Protein AF-A0A829H8A7-F1 (afdb_monomer)

Organism: NCBI:txid1256208

Nearest PDB structures (foldseek):
  4ndy-assembly1_I  TM=7.478E-01  e=6.420E+00  Homo sapiens

Foldseek 3Di:
DPLVVLLVVLLVVLLVVQVVVCVVVVHDRDSVVSNVRSVVRSVVVVVDDDD

InterPro domains:
  IPR021324 Protein of unknown function DUF2929 [PF11151] (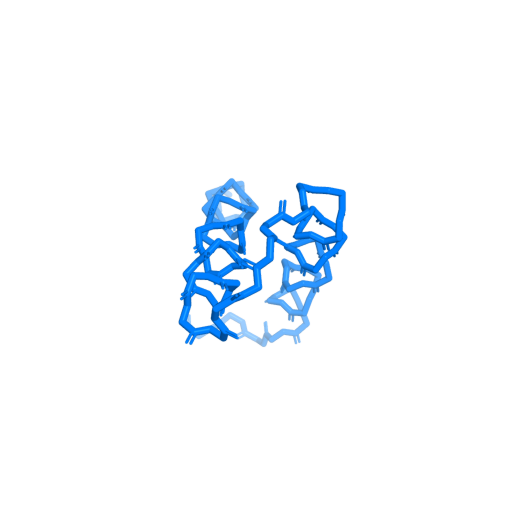1-50)

Secondary structure (DSSP, 8-state):
--HHHHHHHHHHHHHHHHHHHHHHTTPPP-HHHHHHHHHHHHHHHHHS---

Structure (mmCIF, N/CA/C/O backbone):
data_AF-A0A829H8A7-F1
#
_entry.id   AF-A0A829H8A7-F1
#
loop_
_atom_site.group_PDB
_atom_site.id
_atom_site.type_symbol
_atom_site.label_atom_id
_atom_site.label_alt_id
_atom_site.label_comp_id
_atom_site.label_asym_id
_atom_site.label_entity_id
_atom_site.label_seq_id
_atom_site.pdbx_PDB_ins_code
_atom_site.Cartn_x
_atom_site.Cartn_y
_atom_site.Cartn_z
_atom_site.occupancy
_atom_site.B_iso_or_equiv
_atom_site.auth_seq_id
_atom_site.auth_comp_id
_atom_site.auth_asym_id
_atom_site.auth_atom_id
_atom_site.pdbx_PDB_model_num
ATOM 1 N N . MET A 1 1 ? -9.107 4.869 19.409 1.00 55.91 1 MET A N 1
ATOM 2 C CA . MET A 1 1 ? -8.063 5.681 18.742 1.00 55.91 1 MET A CA 1
ATOM 3 C C . MET A 1 1 ? -6.992 4.870 17.988 1.00 55.91 1 MET A C 1
ATOM 5 O O . MET A 1 1 ? -6.296 5.469 17.185 1.00 55.91 1 MET A O 1
ATOM 9 N N . ARG A 1 2 ? -6.835 3.543 18.188 1.00 64.06 2 ARG A N 1
ATOM 10 C CA . ARG A 1 2 ? -5.730 2.760 17.579 1.00 64.06 2 ARG A CA 1
ATOM 11 C C . ARG A 1 2 ? -5.924 2.363 16.103 1.00 64.06 2 ARG A C 1
ATOM 13 O O . ARG A 1 2 ? -4.941 2.087 15.443 1.00 64.06 2 ARG A O 1
ATOM 20 N N . TYR A 1 3 ? -7.151 2.393 15.578 1.00 70.75 3 TYR A N 1
ATOM 21 C CA . TYR A 1 3 ? -7.459 1.915 14.21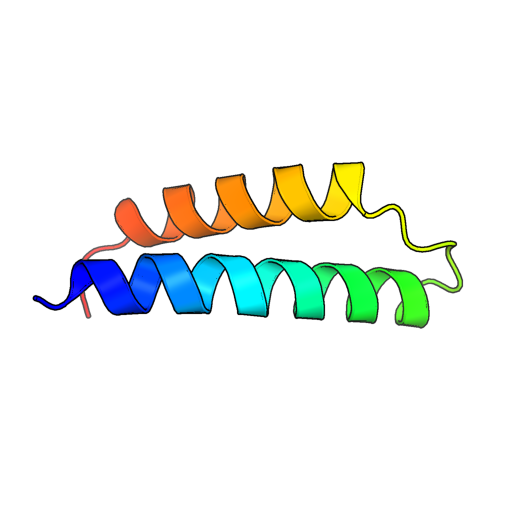8 1.00 70.75 3 TYR A CA 1
ATOM 22 C C . TYR A 1 3 ? -7.244 2.954 13.106 1.00 70.75 3 TYR A C 1
ATOM 24 O O . TYR A 1 3 ? -6.929 2.589 11.978 1.00 70.75 3 TYR A O 1
ATOM 32 N N . LEU A 1 4 ? -7.381 4.250 13.415 1.00 76.81 4 LEU A N 1
ATOM 33 C CA . LEU A 1 4 ? -7.202 5.328 12.433 1.00 76.81 4 LEU A CA 1
ATOM 34 C C . LEU A 1 4 ? -5.752 5.406 11.910 1.00 76.81 4 LEU A C 1
ATOM 36 O O . LEU A 1 4 ? -5.568 5.448 10.694 1.00 76.81 4 LEU A O 1
ATOM 40 N N . PRO A 1 5 ? -4.718 5.335 12.776 1.00 81.38 5 PRO A N 1
ATOM 41 C CA . PRO A 1 5 ? -3.332 5.260 12.324 1.00 81.38 5 PRO A CA 1
ATOM 42 C C . PRO A 1 5 ? -3.055 3.996 11.506 1.00 81.38 5 PRO A C 1
ATOM 44 O O . PRO A 1 5 ? -2.332 4.075 10.522 1.00 81.38 5 PRO A O 1
ATOM 47 N N . THR A 1 6 ? -3.646 2.851 11.865 1.00 80.44 6 THR A N 1
ATOM 48 C CA . THR A 1 6 ? -3.460 1.580 11.143 1.00 80.44 6 THR A CA 1
ATOM 49 C C . THR A 1 6 ? -4.002 1.642 9.721 1.00 80.44 6 THR A C 1
ATOM 51 O O . THR A 1 6 ? -3.357 1.141 8.807 1.00 80.44 6 THR A O 1
ATOM 54 N N . ILE A 1 7 ? -5.149 2.296 9.512 1.00 82.12 7 ILE A N 1
ATOM 55 C CA . ILE A 1 7 ? -5.705 2.505 8.169 1.00 82.12 7 ILE A CA 1
ATOM 56 C C . ILE A 1 7 ? -4.783 3.416 7.359 1.00 82.12 7 ILE A C 1
ATOM 58 O O . ILE A 1 7 ? -4.391 3.062 6.251 1.00 82.12 7 ILE A O 1
ATOM 62 N N . ILE A 1 8 ? -4.401 4.568 7.917 1.00 84.25 8 ILE A N 1
ATOM 63 C CA . ILE A 1 8 ? -3.575 5.557 7.211 1.00 84.25 8 ILE A CA 1
ATOM 64 C C . ILE A 1 8 ? -2.217 4.951 6.837 1.00 84.25 8 ILE A C 1
ATOM 66 O O . ILE A 1 8 ? -1.826 4.969 5.670 1.00 84.25 8 ILE A O 1
ATOM 70 N N . TRP A 1 9 ? -1.519 4.361 7.807 1.00 85.00 9 TRP A N 1
ATOM 71 C CA . TRP A 1 9 ? -0.212 3.752 7.577 1.00 85.00 9 TRP A CA 1
ATOM 72 C C . TRP A 1 9 ? -0.292 2.484 6.736 1.00 85.00 9 TRP A C 1
ATOM 74 O O . TRP A 1 9 ? 0.583 2.267 5.906 1.00 85.00 9 TRP A O 1
ATOM 84 N N . GLY A 1 10 ? -1.334 1.669 6.892 1.00 84.62 10 GLY A N 1
ATOM 85 C CA . GLY A 1 10 ? -1.504 0.457 6.1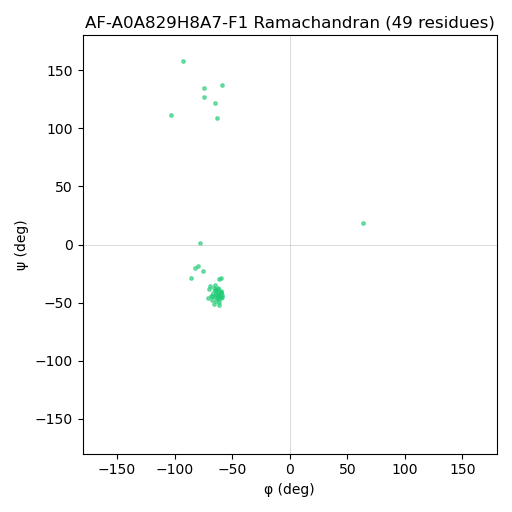00 1.00 84.62 10 GLY A CA 1
ATOM 86 C C . GLY A 1 10 ? -1.723 0.750 4.614 1.00 84.62 10 GLY A C 1
ATOM 87 O O . GLY A 1 10 ? -1.131 0.075 3.774 1.00 84.62 10 GLY A O 1
ATOM 88 N N . VAL A 1 11 ? -2.483 1.800 4.273 1.00 84.88 11 VAL A N 1
ATOM 89 C CA . VAL A 1 11 ? -2.648 2.230 2.873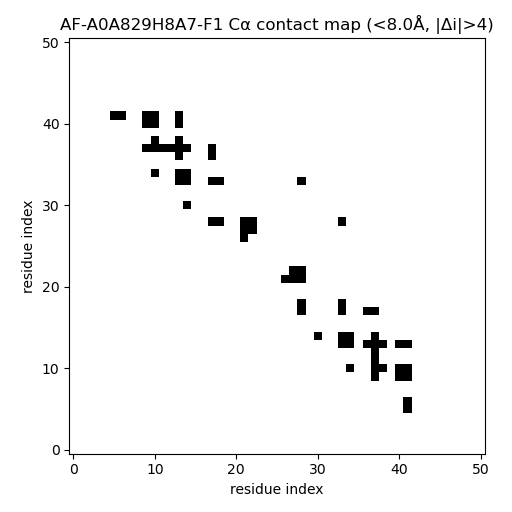 1.00 84.88 11 VAL A CA 1
ATOM 90 C C . VAL A 1 11 ? -1.334 2.782 2.313 1.00 84.88 11 VAL A C 1
ATOM 92 O O . VAL A 1 11 ? -0.920 2.379 1.228 1.00 84.88 11 VAL A O 1
ATOM 95 N N . ILE A 1 12 ? -0.652 3.667 3.051 1.00 87.50 12 ILE A N 1
ATOM 96 C CA . ILE A 1 12 ? 0.617 4.270 2.605 1.00 87.50 12 ILE A CA 1
ATOM 97 C C . ILE A 1 12 ? 1.684 3.190 2.393 1.00 87.50 12 ILE A C 1
ATOM 99 O O . ILE A 1 12 ? 2.309 3.138 1.335 1.00 87.50 12 ILE A O 1
ATOM 103 N N . LEU A 1 13 ? 1.869 2.295 3.365 1.00 86.94 13 LEU A N 1
ATOM 104 C CA . LEU A 1 13 ? 2.847 1.212 3.274 1.00 86.94 13 LEU A CA 1
ATOM 105 C C . LEU A 1 13 ? 2.487 0.218 2.167 1.00 86.94 13 LEU A C 1
ATOM 107 O O . LEU A 1 13 ? 3.380 -0.223 1.451 1.00 86.94 13 LEU A O 1
ATOM 111 N N . GLY A 1 14 ? 1.202 -0.084 1.965 1.00 86.94 14 GLY A N 1
ATOM 112 C CA . GLY A 1 14 ? 0.756 -0.943 0.868 1.00 86.94 14 GLY A CA 1
ATOM 113 C C . GLY A 1 14 ? 1.132 -0.388 -0.511 1.00 86.94 14 GLY A C 1
ATOM 114 O O . GLY A 1 14 ? 1.604 -1.137 -1.365 1.00 86.94 14 GLY A O 1
ATOM 115 N N . GLN A 1 15 ? 1.004 0.926 -0.712 1.00 86.00 15 GLN A N 1
ATOM 116 C CA . GLN A 1 15 ? 1.427 1.590 -1.952 1.00 86.00 15 GLN A CA 1
ATOM 117 C C . GLN A 1 15 ? 2.947 1.562 -2.134 1.00 86.00 15 GLN A C 1
ATOM 119 O O . GLN A 1 15 ? 3.437 1.244 -3.217 1.00 86.00 15 GLN A O 1
ATOM 124 N N . VAL A 1 16 ? 3.702 1.850 -1.068 1.00 88.38 16 VAL A N 1
ATOM 125 C CA . VAL A 1 16 ? 5.173 1.815 -1.097 1.00 88.38 16 VAL A CA 1
ATOM 126 C C . VAL A 1 16 ? 5.674 0.409 -1.426 1.00 88.38 16 VAL A C 1
ATOM 128 O O . VAL A 1 16 ? 6.546 0.255 -2.275 1.00 88.38 16 VAL A O 1
ATOM 131 N N . VAL A 1 17 ? 5.095 -0.625 -0.817 1.00 87.12 17 VAL A N 1
ATOM 132 C CA . VAL 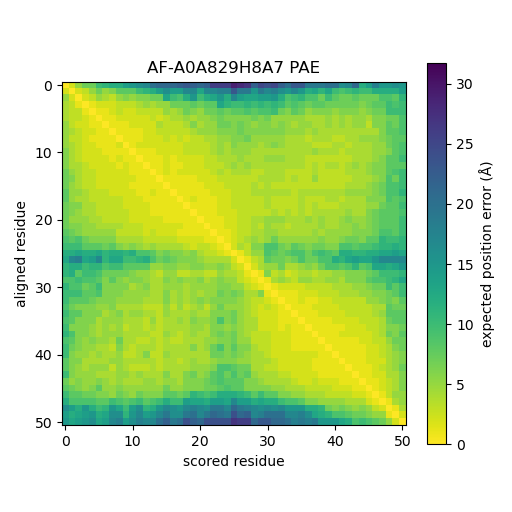A 1 17 ? 5.439 -2.023 -1.105 1.00 87.12 17 VAL A CA 1
ATOM 133 C C . VAL A 1 17 ? 5.090 -2.386 -2.551 1.00 87.12 17 VAL A C 1
ATOM 135 O O . VAL A 1 17 ? 5.927 -2.969 -3.235 1.00 87.12 17 VAL A O 1
ATOM 138 N N . GLY A 1 18 ? 3.913 -1.998 -3.054 1.00 86.00 18 GLY A N 1
ATOM 139 C CA . GLY A 1 18 ? 3.531 -2.226 -4.455 1.00 86.00 18 GLY A CA 1
ATOM 140 C C . GLY A 1 18 ? 4.485 -1.561 -5.455 1.00 86.00 18 GLY A C 1
ATOM 141 O O . GLY A 1 18 ? 4.871 -2.167 -6.460 1.00 86.00 18 GLY A O 1
ATOM 142 N N . PHE A 1 19 ? 4.940 -0.346 -5.142 1.00 86.94 19 PHE A N 1
ATOM 143 C CA . PHE A 1 19 ? 5.963 0.358 -5.912 1.00 86.94 19 PHE A CA 1
ATOM 14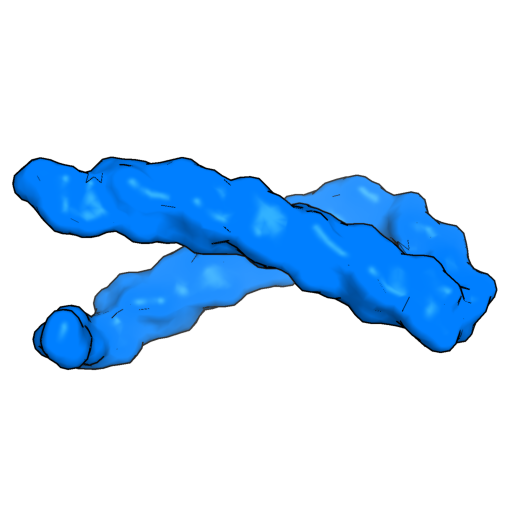4 C C . PHE A 1 19 ? 7.308 -0.373 -5.889 1.00 86.94 19 PHE A C 1
ATOM 146 O O . PHE A 1 19 ? 7.886 -0.623 -6.947 1.00 86.94 19 PHE A O 1
ATOM 153 N N . LEU A 1 20 ? 7.780 -0.770 -4.705 1.00 87.69 20 LEU A N 1
ATOM 154 C CA . LEU A 1 20 ? 9.048 -1.483 -4.543 1.00 87.69 20 LEU A CA 1
ATOM 155 C C . LEU A 1 20 ? 9.045 -2.837 -5.259 1.00 87.6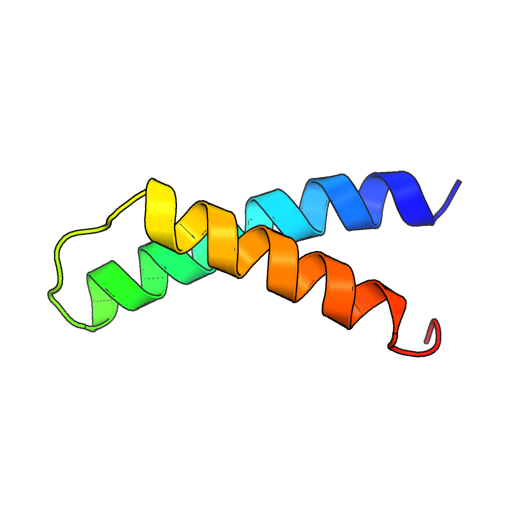9 20 LEU A C 1
ATOM 157 O O . LEU A 1 20 ? 10.028 -3.172 -5.914 1.00 87.69 20 LEU A O 1
ATOM 161 N N . ILE A 1 21 ? 7.946 -3.593 -5.180 1.00 86.00 21 ILE A N 1
ATOM 162 C CA . ILE A 1 21 ? 7.796 -4.874 -5.884 1.00 86.00 21 ILE A CA 1
ATOM 163 C C . ILE A 1 21 ? 7.864 -4.659 -7.394 1.00 86.00 21 ILE A C 1
ATOM 165 O O . ILE A 1 21 ? 8.596 -5.376 -8.068 1.00 86.00 21 ILE A O 1
ATOM 169 N N . SER A 1 22 ? 7.154 -3.653 -7.914 1.00 85.19 22 SER A N 1
ATOM 170 C CA . SER A 1 22 ? 7.156 -3.344 -9.350 1.00 85.19 22 SER A CA 1
ATOM 171 C C . SER A 1 22 ? 8.554 -2.944 -9.838 1.00 85.19 22 SER A C 1
ATOM 173 O O . SER A 1 22 ? 9.014 -3.427 -10.872 1.00 85.19 22 SER A O 1
ATOM 175 N N . ALA A 1 23 ? 9.260 -2.117 -9.060 1.00 85.69 23 ALA A N 1
ATOM 176 C CA . ALA A 1 23 ? 10.633 -1.716 -9.348 1.00 85.69 23 ALA A CA 1
ATOM 177 C C . ALA A 1 23 ? 11.606 -2.908 -9.304 1.00 85.69 23 ALA A C 1
ATOM 179 O O . ALA A 1 23 ? 12.490 -3.015 -10.153 1.00 85.69 23 ALA A O 1
ATOM 180 N N . LEU A 1 24 ? 11.423 -3.826 -8.351 1.00 88.25 24 LEU A N 1
ATOM 181 C CA . LEU A 1 24 ? 12.245 -5.027 -8.205 1.00 88.25 24 LEU A CA 1
ATOM 182 C C . LEU A 1 24 ? 11.994 -6.042 -9.326 1.00 88.25 24 LEU A C 1
ATOM 184 O O . LEU A 1 24 ? 12.935 -6.670 -9.805 1.00 88.25 24 LEU A O 1
ATOM 188 N N . SER A 1 25 ? 10.747 -6.196 -9.771 1.00 85.88 25 SER A N 1
ATOM 189 C CA . SER A 1 25 ? 10.388 -7.100 -10.868 1.00 85.88 25 SER A CA 1
ATOM 190 C C . SER A 1 25 ? 10.725 -6.537 -12.254 1.00 85.88 25 SER A C 1
ATOM 192 O O . SER A 1 25 ? 10.405 -7.174 -13.254 1.00 85.88 25 SER A O 1
ATOM 194 N N . GLY A 1 26 ? 11.316 -5.336 -12.337 1.00 83.00 26 GLY A N 1
ATOM 195 C CA . GLY A 1 26 ? 11.569 -4.634 -13.601 1.00 83.00 26 GLY A CA 1
ATOM 196 C C . GLY A 1 26 ? 10.289 -4.263 -14.360 1.00 83.00 26 GLY A C 1
ATOM 197 O O . GLY A 1 26 ? 10.329 -4.034 -15.567 1.00 83.00 26 GLY A O 1
ATOM 198 N N . GLY A 1 27 ? 9.146 -4.252 -13.669 1.00 79.19 27 GLY A N 1
ATOM 199 C CA . GLY A 1 27 ? 7.831 -3.995 -14.240 1.00 79.19 27 GLY A CA 1
ATOM 200 C C . GLY A 1 27 ? 7.453 -2.521 -14.156 1.00 79.19 27 GLY A C 1
ATOM 201 O O . GLY A 1 27 ? 7.952 -1.772 -13.317 1.00 79.19 27 GLY A O 1
ATOM 202 N N . SER A 1 28 ? 6.526 -2.094 -15.012 1.00 78.25 28 SER A N 1
ATOM 203 C CA . SER A 1 28 ? 5.955 -0.753 -14.898 1.00 78.25 28 SER A CA 1
ATOM 204 C C . SER A 1 28 ? 4.987 -0.710 -13.717 1.00 78.25 28 SER A C 1
ATOM 206 O O . SER A 1 28 ? 4.073 -1.528 -13.630 1.00 78.25 28 SER A O 1
A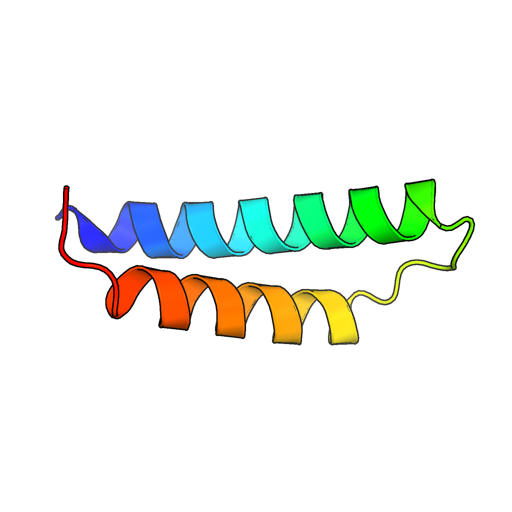TOM 208 N N . TYR A 1 29 ? 5.178 0.251 -12.815 1.00 79.38 29 TYR A N 1
ATOM 209 C CA . TYR A 1 29 ? 4.271 0.460 -11.692 1.00 79.38 29 TYR A CA 1
ATOM 210 C C . TYR A 1 29 ? 2.887 0.892 -12.191 1.00 79.38 29 TYR A C 1
ATOM 212 O O . TYR A 1 29 ? 2.762 1.925 -12.851 1.00 79.38 29 TYR A O 1
ATOM 220 N N . ASP A 1 30 ? 1.853 0.123 -11.844 1.00 83.12 30 ASP A N 1
ATOM 221 C CA . ASP A 1 30 ? 0.457 0.507 -12.056 1.00 83.12 30 ASP A CA 1
ATOM 222 C C . ASP A 1 30 ? -0.169 0.975 -10.725 1.00 83.12 30 ASP A C 1
ATOM 224 O O . ASP A 1 30 ? -0.395 0.157 -9.819 1.00 83.12 30 ASP A O 1
ATOM 228 N N . PRO A 1 31 ? -0.485 2.279 -10.588 1.00 77.31 31 PRO A N 1
ATOM 229 C CA . PRO A 1 31 ? -1.087 2.830 -9.378 1.00 77.31 31 PRO A CA 1
ATOM 230 C C . PRO A 1 31 ? -2.458 2.228 -9.050 1.00 77.31 31 PRO A C 1
ATOM 232 O O . PRO A 1 31 ? -2.828 2.159 -7.877 1.00 77.31 31 PRO A O 1
ATOM 235 N N . LYS A 1 32 ? -3.231 1.798 -10.057 1.00 82.88 32 LYS A N 1
ATOM 236 C CA . LYS A 1 32 ? -4.586 1.261 -9.841 1.00 82.88 32 LYS A CA 1
ATOM 237 C C . LYS A 1 32 ? -4.513 -0.102 -9.168 1.00 82.88 32 LYS A C 1
ATOM 239 O O . LYS A 1 32 ? -5.203 -0.353 -8.183 1.00 82.88 32 LYS A O 1
ATOM 244 N N . THR A 1 33 ? -3.629 -0.952 -9.674 1.00 80.12 33 THR A N 1
ATOM 245 C CA . THR A 1 33 ? -3.409 -2.301 -9.151 1.00 80.12 33 THR A CA 1
ATOM 246 C C . THR A 1 33 ? -2.799 -2.243 -7.751 1.00 80.12 33 THR A C 1
ATOM 248 O O . THR A 1 33 ? -3.279 -2.926 -6.847 1.00 80.12 33 THR A O 1
ATOM 251 N N . SER A 1 34 ? -1.832 -1.349 -7.520 1.00 82.56 34 SER A N 1
ATOM 252 C CA . SER A 1 34 ? -1.256 -1.136 -6.183 1.00 82.56 34 SER A CA 1
ATOM 253 C C . SER A 1 34 ? -2.266 -0.583 -5.173 1.00 82.56 34 SER A C 1
ATOM 255 O O . SER A 1 34 ? -2.265 -1.003 -4.016 1.00 82.56 34 SER A O 1
ATOM 257 N N . ALA A 1 35 ? -3.202 0.272 -5.601 1.00 82.00 35 ALA A N 1
ATOM 258 C CA . ALA A 1 35 ? -4.292 0.732 -4.742 1.00 82.00 35 ALA A CA 1
ATOM 259 C C . ALA A 1 35 ? -5.205 -0.406 -4.292 1.00 82.00 35 ALA A C 1
ATOM 261 O O . ALA A 1 35 ? -5.467 -0.530 -3.095 1.00 82.00 35 ALA A O 1
ATOM 262 N N . ILE A 1 36 ? -5.620 -1.275 -5.212 1.00 85.19 36 ILE A N 1
ATOM 263 C CA . ILE A 1 36 ? -6.457 -2.438 -4.891 1.00 85.19 36 ILE A CA 1
ATOM 264 C C . ILE A 1 36 ? -5.740 -3.353 -3.888 1.00 85.19 36 ILE A C 1
ATOM 266 O O . ILE A 1 36 ? -6.322 -3.734 -2.873 1.00 85.19 36 ILE A O 1
ATOM 270 N N . ILE A 1 37 ? -4.457 -3.641 -4.123 1.00 84.31 37 ILE A N 1
ATOM 271 C CA . ILE A 1 37 ? -3.644 -4.491 -3.243 1.00 84.31 37 ILE A CA 1
ATOM 272 C C . ILE A 1 37 ? -3.480 -3.856 -1.854 1.00 84.31 37 ILE A C 1
ATOM 274 O O . ILE A 1 37 ? -3.630 -4.546 -0.846 1.00 84.31 37 ILE A O 1
ATOM 278 N N . SER A 1 38 ? -3.237 -2.543 -1.779 1.00 83.38 38 SER A N 1
ATOM 279 C CA . SER A 1 38 ? -3.092 -1.832 -0.502 1.00 83.38 38 SER A CA 1
ATOM 280 C C . SER A 1 38 ? -4.369 -1.877 0.348 1.00 83.38 38 SER A C 1
ATOM 282 O O . SER A 1 38 ? -4.296 -2.071 1.560 1.00 83.38 38 SER A O 1
ATOM 284 N N . VAL A 1 39 ? -5.547 -1.780 -0.280 1.00 83.81 39 VAL A N 1
ATOM 285 C CA . VAL A 1 39 ? -6.840 -1.875 0.413 1.00 83.81 39 VAL A CA 1
ATOM 286 C C . VAL A 1 39 ? -7.070 -3.291 0.934 1.00 83.81 39 VAL A C 1
ATOM 288 O O . VAL A 1 39 ? -7.444 -3.455 2.094 1.00 83.81 39 VAL A O 1
ATOM 291 N N . ILE A 1 40 ? -6.793 -4.315 0.121 1.00 85.56 40 ILE A N 1
ATOM 292 C CA . ILE A 1 40 ? -6.896 -5.723 0.538 1.00 85.56 40 ILE A CA 1
ATOM 293 C C . ILE A 1 40 ? -5.972 -6.001 1.729 1.00 85.56 40 ILE A C 1
ATOM 295 O O . ILE A 1 40 ? -6.388 -6.630 2.699 1.00 85.56 40 ILE A O 1
ATOM 299 N N . PHE A 1 41 ? -4.742 -5.488 1.697 1.00 83.62 41 PHE A N 1
ATOM 300 C CA . PHE A 1 41 ? -3.782 -5.640 2.787 1.00 83.62 41 PHE A CA 1
ATOM 301 C C . PHE A 1 41 ? -4.282 -5.017 4.096 1.00 83.62 41 PHE A C 1
ATOM 303 O O . PHE A 1 41 ? -4.231 -5.658 5.145 1.00 83.62 41 PHE A O 1
ATOM 310 N N . VAL A 1 42 ? -4.835 -3.802 4.040 1.00 84.38 42 VAL A N 1
ATOM 311 C CA . VAL A 1 42 ? -5.4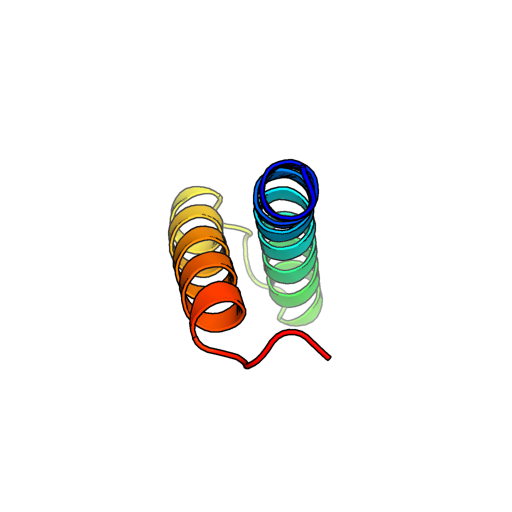41 -3.153 5.212 1.00 84.38 42 VAL A CA 1
ATOM 312 C C . VAL A 1 42 ? -6.605 -3.975 5.753 1.00 84.38 42 VAL A C 1
ATOM 314 O O . VAL A 1 42 ? -6.680 -4.178 6.960 1.00 84.38 42 VAL A O 1
ATOM 317 N N . VAL A 1 43 ? -7.480 -4.492 4.887 1.00 85.31 43 VAL A N 1
ATOM 318 C CA . VAL A 1 43 ? -8.589 -5.362 5.306 1.00 85.31 43 VAL A CA 1
ATOM 319 C C . VAL A 1 43 ? -8.060 -6.602 6.028 1.00 85.31 43 VAL A C 1
ATOM 321 O O . VAL A 1 43 ? -8.555 -6.922 7.104 1.00 85.31 43 VAL A O 1
ATOM 324 N N . ILE A 1 44 ? -7.016 -7.254 5.508 1.00 84.19 44 ILE A N 1
ATOM 325 C CA . ILE A 1 44 ? -6.383 -8.412 6.160 1.00 84.19 44 ILE A CA 1
ATOM 326 C C . ILE A 1 44 ? -5.834 -8.040 7.544 1.00 84.19 44 ILE A C 1
ATOM 328 O O . ILE A 1 44 ? -6.044 -8.793 8.493 1.00 84.19 44 ILE A O 1
ATOM 332 N N . LEU A 1 45 ? -5.200 -6.873 7.701 1.00 80.69 45 LEU A N 1
ATOM 333 C CA . LEU A 1 45 ? -4.703 -6.409 9.003 1.00 80.69 45 LEU A CA 1
ATOM 334 C C . LEU A 1 45 ? -5.812 -6.262 10.056 1.00 80.69 45 LEU A C 1
ATOM 336 O O . LEU A 1 45 ? -5.537 -6.439 11.239 1.00 80.69 45 LEU A O 1
ATOM 340 N N . PHE A 1 46 ? -7.055 -5.980 9.654 1.00 79.81 46 PHE A N 1
ATOM 341 C CA . PHE A 1 46 ? -8.200 -5.943 10.573 1.00 79.81 46 PHE A CA 1
ATOM 342 C C . PHE A 1 46 ? -8.695 -7.328 11.006 1.00 79.81 46 PHE A C 1
ATOM 344 O O . PHE A 1 46 ? -9.332 -7.435 12.052 1.00 79.81 46 PHE A O 1
ATOM 351 N N . PHE A 1 47 ? -8.413 -8.377 10.229 1.00 81.00 47 PHE A N 1
ATOM 352 C CA . PHE A 1 47 ? -8.729 -9.760 10.601 1.00 81.00 47 PHE A CA 1
ATOM 353 C C . PHE A 1 47 ? -7.686 -10.382 11.533 1.00 81.00 47 PHE A C 1
ATOM 355 O O . PHE A 1 47 ? -7.992 -11.358 12.219 1.00 81.00 47 PHE A O 1
ATOM 362 N N . PHE A 1 48 ? -6.469 -9.836 11.581 1.00 76.00 48 PHE A N 1
ATOM 363 C CA . PHE A 1 48 ? -5.469 -10.290 12.536 1.00 76.00 48 PHE A CA 1
ATOM 364 C C . PHE A 1 48 ? -5.801 -9.774 13.943 1.00 76.00 48 PHE A C 1
ATOM 366 O O . PHE A 1 48 ? -6.142 -8.598 14.104 1.00 76.00 48 PHE A O 1
ATOM 373 N N . PRO A 1 49 ? -5.709 -10.631 14.979 1.00 64.69 49 PRO A N 1
ATOM 374 C CA . PRO A 1 49 ? -5.914 -10.190 16.347 1.00 64.69 49 PRO A CA 1
ATOM 375 C C . PRO A 1 49 ? -4.895 -9.090 16.679 1.00 64.69 49 PRO A C 1
ATOM 377 O O . PRO A 1 49 ? -3.729 -9.209 16.293 1.00 64.69 49 PRO A O 1
ATOM 380 N N . PRO A 1 50 ? -5.313 -8.014 17.369 1.00 63.84 50 PRO A N 1
ATOM 381 C CA . PRO A 1 50 ? -4.401 -6.958 17.772 1.00 63.84 50 PRO A CA 1
ATOM 382 C C . PRO A 1 50 ? -3.368 -7.549 18.735 1.00 63.84 50 PRO A C 1
ATOM 384 O O . PRO A 1 50 ? -3.714 -7.908 19.859 1.00 63.84 50 PRO A O 1
ATOM 387 N N . ILE A 1 51 ? -2.131 -7.674 18.254 1.00 60.75 51 ILE A N 1
ATOM 388 C CA . ILE A 1 51 ? -0.958 -8.069 19.042 1.00 60.75 51 ILE A CA 1
ATOM 389 C C . ILE A 1 51 ? -0.621 -6.947 20.032 1.00 60.75 51 ILE A C 1
ATOM 391 O O . ILE A 1 51 ? -0.772 -5.755 19.658 1.00 60.75 51 ILE A O 1
#

Mean predicted aligned error: 5.71 Å

Radius of gyration: 12.06 Å; Cα contacts (8 Å, |Δi|>4): 35; chains: 1; bounding box: 21×16×34 Å

Solvent-accessible surface area (backbone atoms only — not comparable to full-atom values): 2905 Å² total; per-residue (Å²): 127,75,64,63,59,50,51,55,50,32,41,53,50,29,40,53,50,41,44,50,51,21,60,71,71,74,45,84,71,53,68,68,62,23,50,54,50,10,52,53,51,38,56,51,59,69,73,47,79,88,125

pLDDT: mean 81.16, std 7.3, range [55.91, 88.38]

Sequence (51 aa):
MRYLPTIIWGVILGQVVGFLISALSGGSYDPKTSAIISVIFVVILFFFPPI